Protein AF-A0A8T4FH99-F1 (afdb_monomer_lite)

Sequence (96 aa):
VGIAIFVTPNSTAIMDSVTEAEYSMASGTLSTTRMLGMAVSIGIVAIMKNIFLSNMDGADASDALVMMNGAVTASIFVILIAIVLSWTAETMGKSE

Structure (mmCIF, N/CA/C/O backbone):
data_AF-A0A8T4FH99-F1
#
_entry.id   AF-A0A8T4FH99-F1
#
loop_
_atom_site.group_PDB
_atom_site.id
_atom_site.type_symbol
_atom_site.label_atom_id
_atom_site.label_alt_id
_atom_site.label_comp_id
_atom_site.label_asym_id
_atom_site.label_entity_id
_atom_site.label_seq_id
_atom_site.pdbx_PDB_ins_code
_atom_site.Cartn_x
_atom_site.Cartn_y
_atom_site.Cartn_z
_atom_site.occupancy
_atom_site.B_iso_or_equiv
_atom_site.auth_seq_id
_atom_site.auth_comp_id
_atom_site.auth_asym_id
_atom_site.auth_atom_id
_atom_site.pdbx_PDB_model_num
ATOM 1 N N . VAL A 1 1 ? -8.291 -8.685 -3.170 1.00 49.09 1 VAL A N 1
ATOM 2 C CA . VAL A 1 1 ? -8.711 -9.769 -2.248 1.00 49.09 1 VAL A CA 1
ATOM 3 C C . VAL A 1 1 ? -8.133 -9.580 -0.841 1.00 49.09 1 VAL A C 1
ATOM 5 O O . VAL A 1 1 ? -8.919 -9.555 0.090 1.00 49.09 1 VAL A O 1
ATOM 8 N N . GLY A 1 2 ? -6.833 -9.302 -0.658 1.00 61.44 2 GLY A N 1
ATOM 9 C CA . GLY A 1 2 ? -6.241 -9.102 0.685 1.00 61.44 2 GLY A CA 1
ATOM 10 C C . GLY A 1 2 ? -6.791 -7.928 1.519 1.00 61.44 2 GLY A C 1
ATOM 11 O O . GLY A 1 2 ? -6.991 -8.078 2.718 1.00 61.44 2 GLY A O 1
ATOM 12 N N . ILE A 1 3 ? -7.125 -6.786 0.899 1.00 64.44 3 ILE A N 1
ATOM 13 C CA . ILE A 1 3 ? -7.692 -5.623 1.619 1.00 64.44 3 ILE A CA 1
ATOM 14 C C . ILE A 1 3 ? -9.012 -5.988 2.314 1.00 64.44 3 ILE A C 1
ATOM 16 O O . ILE A 1 3 ? -9.237 -5.608 3.454 1.00 64.44 3 ILE A O 1
ATOM 20 N N . ALA A 1 4 ? -9.868 -6.777 1.665 1.00 63.69 4 ALA A N 1
ATOM 21 C CA . ALA A 1 4 ? -11.179 -7.108 2.213 1.00 63.69 4 ALA A CA 1
ATOM 22 C C . ALA A 1 4 ? -11.104 -8.023 3.448 1.00 63.69 4 ALA A C 1
ATOM 24 O O . ALA A 1 4 ? -11.964 -7.923 4.316 1.00 63.69 4 ALA A O 1
ATOM 25 N N . ILE A 1 5 ? -10.085 -8.886 3.524 1.00 69.56 5 ILE A N 1
ATOM 26 C CA . ILE A 1 5 ? -9.939 -9.888 4.589 1.00 69.56 5 ILE A CA 1
ATOM 27 C C . ILE A 1 5 ? -9.202 -9.309 5.803 1.00 69.56 5 ILE A C 1
ATOM 29 O O . ILE A 1 5 ? -9.514 -9.684 6.924 1.00 69.56 5 ILE A O 1
ATOM 33 N N . PHE A 1 6 ? -8.277 -8.362 5.610 1.00 69.06 6 PHE A N 1
ATOM 34 C CA . PHE A 1 6 ? -7.464 -7.826 6.713 1.00 69.06 6 PHE A CA 1
ATOM 35 C C . PHE A 1 6 ? -7.769 -6.373 7.063 1.00 69.06 6 PHE A C 1
ATOM 37 O O . PHE A 1 6 ? -7.817 -6.022 8.237 1.00 69.06 6 PHE A O 1
ATOM 44 N N . VAL A 1 7 ? -8.024 -5.518 6.070 1.00 71.38 7 VAL A N 1
ATOM 45 C CA . VAL A 1 7 ? -8.279 -4.092 6.324 1.00 71.38 7 VAL A CA 1
ATOM 46 C C . VAL A 1 7 ? -9.705 -3.877 6.816 1.00 71.38 7 VAL A C 1
ATOM 48 O O . VAL A 1 7 ? -9.905 -3.050 7.700 1.00 71.38 7 VAL A O 1
ATOM 51 N N . THR A 1 8 ? -10.685 -4.630 6.305 1.00 80.62 8 THR A N 1
ATOM 52 C CA . THR A 1 8 ? -12.085 -4.484 6.737 1.00 80.62 8 THR A CA 1
ATOM 53 C C . THR A 1 8 ? -12.276 -4.865 8.208 1.00 80.62 8 THR A C 1
ATOM 55 O O . THR A 1 8 ? -12.754 -4.010 8.948 1.00 80.62 8 THR A O 1
ATOM 58 N N . PRO A 1 9 ? -11.845 -6.049 8.699 1.00 76.88 9 PRO A N 1
ATOM 59 C CA . PRO A 1 9 ? -12.024 -6.391 10.111 1.00 76.88 9 PRO A CA 1
ATOM 60 C C . PRO A 1 9 ? -11.189 -5.511 11.043 1.00 76.88 9 PRO A C 1
ATOM 62 O O . PRO A 1 9 ? -11.656 -5.163 12.118 1.00 76.88 9 PRO A O 1
ATOM 65 N N . ASN A 1 10 ? -9.984 -5.101 10.626 1.00 80.12 10 ASN A N 1
ATOM 66 C CA . ASN A 1 10 ? -9.131 -4.206 11.411 1.00 80.12 10 ASN A CA 1
ATOM 67 C C . ASN A 1 10 ? -9.759 -2.809 11.559 1.00 80.12 10 ASN A C 1
ATOM 69 O O . ASN A 1 10 ? -9.836 -2.283 12.664 1.00 80.12 10 ASN A O 1
ATOM 73 N N . SER A 1 11 ? -10.293 -2.253 10.467 1.00 82.50 11 SER A N 1
ATOM 74 C CA . SER A 1 11 ? -11.005 -0.971 10.492 1.00 82.50 11 SER A CA 1
ATOM 75 C C . SER A 1 11 ? -12.255 -1.051 11.359 1.00 82.50 11 SER A C 1
ATOM 77 O O . SER A 1 11 ? -12.486 -0.176 12.186 1.00 82.50 11 SER A O 1
ATOM 79 N N . THR A 1 12 ? -13.051 -2.110 11.199 1.00 81.81 12 THR A N 1
ATOM 80 C CA . THR A 1 12 ? -14.271 -2.300 11.986 1.00 81.81 12 THR A CA 1
ATOM 81 C C . THR A 1 12 ? -13.949 -2.499 13.464 1.00 81.81 12 THR A C 1
ATOM 83 O O . THR A 1 12 ? -14.565 -1.831 14.275 1.00 81.81 12 THR A O 1
ATOM 86 N N . ALA A 1 13 ? -12.939 -3.295 13.828 1.00 84.38 13 ALA A N 1
ATOM 87 C CA . ALA A 1 13 ? -12.527 -3.479 15.222 1.00 84.38 13 ALA A CA 1
ATOM 88 C C . ALA A 1 13 ? -12.048 -2.173 15.882 1.00 84.38 13 ALA A C 1
ATOM 90 O O . ALA A 1 13 ? -12.359 -1.927 17.045 1.00 84.38 13 ALA A O 1
ATOM 91 N N . ILE A 1 14 ? -11.329 -1.316 15.145 1.00 83.69 14 ILE A N 1
ATOM 92 C CA . ILE A 1 14 ? -10.929 0.013 15.633 1.00 83.69 14 ILE A CA 1
ATOM 93 C C . ILE A 1 14 ? -12.163 0.893 15.856 1.00 83.69 14 ILE A C 1
ATOM 95 O O . ILE A 1 14 ? -12.282 1.503 16.913 1.00 83.69 14 ILE A O 1
ATOM 99 N N . MET A 1 15 ? -13.086 0.941 14.891 1.00 86.50 15 MET A N 1
ATOM 100 C CA . MET A 1 15 ? -14.291 1.775 14.985 1.00 86.50 15 MET A CA 1
ATOM 101 C C . MET A 1 15 ? -15.296 1.272 16.036 1.00 86.50 15 MET A C 1
ATOM 103 O O . MET A 1 15 ? -16.049 2.080 1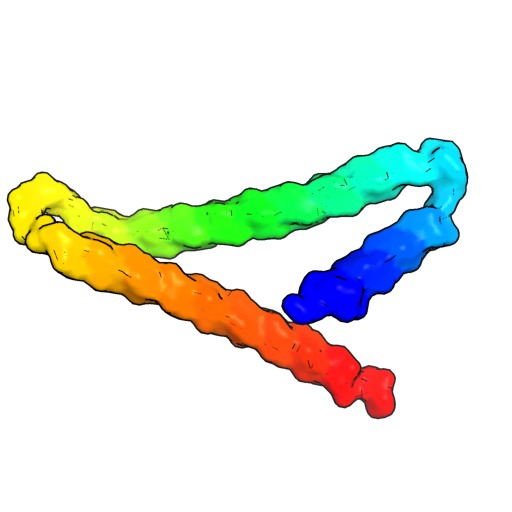6.568 1.00 86.50 15 MET A O 1
ATOM 107 N N . ASP A 1 16 ? -15.292 -0.024 16.354 1.00 86.25 16 ASP A N 1
ATOM 108 C CA . ASP A 1 16 ? -16.138 -0.632 17.396 1.00 86.25 16 ASP A CA 1
ATOM 109 C C . ASP A 1 16 ? -15.543 -0.460 18.809 1.00 86.25 16 ASP A C 1
ATOM 111 O O . ASP A 1 16 ? -16.254 -0.527 19.807 1.00 86.25 16 ASP A O 1
ATOM 115 N N . SER A 1 17 ? -14.231 -0.206 18.907 1.00 86.25 17 SER A N 1
ATOM 116 C CA . SER A 1 17 ? -13.515 -0.034 20.184 1.00 86.25 17 SER A CA 1
ATOM 117 C C . SER A 1 17 ? -13.460 1.417 20.680 1.00 86.25 17 SER A C 1
ATOM 119 O O . SER A 1 17 ? -12.916 1.670 21.755 1.00 86.25 17 SER A O 1
ATOM 121 N N . VAL A 1 18 ? -13.970 2.381 19.908 1.00 88.12 18 VAL A N 1
ATOM 122 C CA . VAL A 1 18 ? -13.894 3.818 20.224 1.00 88.12 18 VAL A CA 1
ATOM 123 C C . VAL A 1 18 ? -15.243 4.376 20.652 1.00 88.12 18 VAL A C 1
ATOM 125 O O . VAL A 1 18 ? -16.296 3.957 20.175 1.00 88.12 18 VAL A O 1
ATOM 128 N N . THR A 1 19 ? -15.216 5.358 21.552 1.00 87.50 19 THR A N 1
ATOM 129 C CA . THR A 1 19 ? -16.440 6.029 21.998 1.00 87.50 19 THR A CA 1
ATOM 130 C C . THR A 1 19 ? -16.979 6.982 20.925 1.00 87.50 19 THR A C 1
ATOM 132 O O . THR A 1 19 ? -16.244 7.467 20.065 1.00 87.50 19 THR A O 1
ATOM 135 N N . GLU A 1 20 ? -18.276 7.290 20.977 1.00 83.06 20 GLU A N 1
ATOM 136 C CA . GLU A 1 20 ? -18.965 8.120 19.972 1.00 83.06 20 GLU A CA 1
ATOM 137 C C . GLU A 1 20 ? -18.341 9.527 19.828 1.00 83.06 20 GLU A C 1
ATOM 139 O O . GLU A 1 20 ? -18.287 10.088 18.733 1.00 83.06 20 GLU A O 1
ATOM 144 N N . ALA A 1 21 ? -17.767 10.060 20.914 1.00 87.88 21 ALA A N 1
ATOM 145 C CA . ALA A 1 21 ? -17.030 11.325 20.925 1.00 87.88 21 ALA A CA 1
ATOM 146 C C . ALA A 1 21 ? -15.678 11.257 20.180 1.00 87.88 21 ALA A C 1
ATOM 148 O O . ALA A 1 21 ? -15.214 12.259 19.635 1.00 87.88 21 ALA A O 1
ATOM 149 N N . GLU A 1 22 ? -15.047 10.083 20.126 1.00 85.69 22 GLU A N 1
ATOM 150 C CA . GLU A 1 22 ? -13.731 9.855 19.510 1.00 85.69 22 GLU A CA 1
ATOM 151 C C . GLU A 1 22 ? -13.838 9.299 18.083 1.00 85.69 22 GLU A C 1
ATOM 153 O O . GLU A 1 22 ? -12.851 9.275 17.345 1.00 85.69 22 GLU A O 1
ATOM 158 N N . TYR A 1 23 ? -15.044 8.919 17.655 1.00 87.50 23 TYR A N 1
ATOM 159 C CA . TYR A 1 23 ? -15.329 8.310 16.354 1.00 87.50 23 TYR A CA 1
ATOM 160 C C . TYR A 1 23 ? -14.809 9.144 15.173 1.00 87.50 23 TYR A C 1
ATOM 162 O O . TYR A 1 23 ? -14.263 8.613 14.203 1.00 87.50 23 TYR A O 1
ATOM 170 N N . SER A 1 24 ? -14.909 10.474 15.271 1.00 83.56 24 SER A N 1
ATOM 171 C CA . SER A 1 24 ? -14.392 11.392 14.247 1.00 83.56 24 SER A CA 1
ATOM 172 C C . SER A 1 24 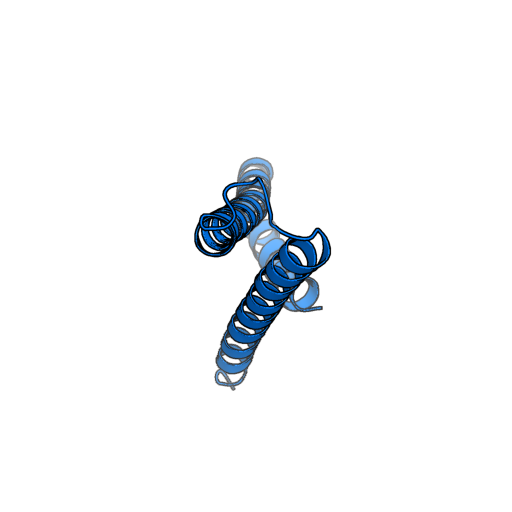? -12.860 11.394 14.175 1.00 83.56 24 SER A C 1
ATOM 174 O O . SER A 1 24 ? -12.296 11.447 13.081 1.00 83.56 24 SER A O 1
ATOM 176 N N . MET A 1 25 ? -12.171 11.279 15.316 1.00 86.62 25 MET A N 1
ATOM 177 C CA . MET A 1 25 ? -10.706 11.168 15.350 1.00 86.62 25 MET A CA 1
ATOM 178 C C . MET A 1 25 ? -10.232 9.794 14.867 1.00 86.62 25 MET A C 1
ATOM 180 O O . MET A 1 25 ? -9.258 9.705 14.115 1.00 86.62 25 MET A O 1
ATOM 184 N N . ALA A 1 26 ? -10.942 8.730 15.245 1.00 84.69 26 ALA A N 1
ATOM 185 C CA . ALA A 1 26 ? -10.659 7.368 14.805 1.00 84.69 26 ALA A CA 1
ATOM 186 C C . ALA A 1 26 ? -10.815 7.227 13.282 1.00 84.69 26 ALA A C 1
ATOM 188 O O . ALA A 1 26 ? -9.897 6.771 12.600 1.00 84.69 26 ALA A O 1
ATOM 189 N N . SER A 1 27 ? -11.924 7.729 12.729 1.00 81.75 27 SER A N 1
ATOM 190 C CA . SER A 1 27 ? -12.175 7.763 11.283 1.00 81.75 27 SER A CA 1
ATOM 191 C C . SER A 1 27 ? -11.129 8.598 10.533 1.00 81.75 27 SER A C 1
ATOM 193 O O . SER A 1 27 ? -10.609 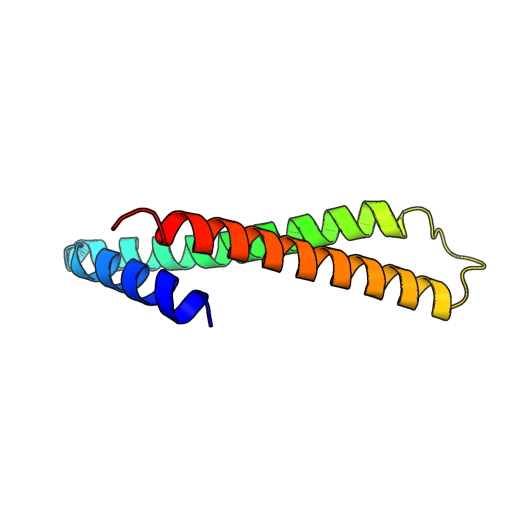8.175 9.495 1.00 81.75 27 SER A O 1
ATOM 195 N N . GLY A 1 28 ? -10.736 9.749 11.091 1.00 84.50 28 GLY A N 1
ATOM 196 C CA . GLY A 1 28 ? -9.649 10.564 10.548 1.00 84.50 28 GLY A CA 1
ATOM 197 C C . GLY A 1 28 ? -8.329 9.794 10.478 1.00 84.50 28 GLY A C 1
ATOM 198 O O . GLY A 1 28 ? -7.693 9.761 9.426 1.00 84.50 28 GLY A O 1
ATOM 199 N N . THR A 1 29 ? -7.961 9.103 11.555 1.00 85.19 29 THR A N 1
ATOM 200 C CA . THR A 1 29 ? -6.740 8.279 11.642 1.00 85.19 29 THR A CA 1
ATOM 201 C C . THR A 1 29 ? -6.775 7.084 10.683 1.00 85.19 29 THR A C 1
ATOM 203 O O . THR A 1 29 ? -5.761 6.697 10.092 1.00 85.19 29 THR A O 1
ATOM 206 N N . LEU A 1 30 ? -7.954 6.509 10.458 1.00 82.25 30 LEU A N 1
ATOM 207 C CA . LEU A 1 30 ? -8.122 5.441 9.482 1.00 82.25 30 LEU A CA 1
ATOM 208 C C . LEU A 1 30 ? -7.927 5.956 8.044 1.00 82.25 30 LEU A C 1
ATOM 210 O O . LEU A 1 30 ? -7.247 5.326 7.228 1.00 82.25 30 LEU A O 1
ATOM 214 N N . SER A 1 31 ? -8.467 7.140 7.747 1.00 79.12 31 SER A N 1
ATOM 215 C CA . SER A 1 31 ? -8.281 7.819 6.462 1.00 79.12 31 SER A CA 1
ATOM 216 C C . SER A 1 31 ? -6.817 8.199 6.216 1.00 79.12 31 SER A C 1
ATOM 218 O O . SER A 1 31 ? -6.292 7.963 5.121 1.00 79.12 31 SER A O 1
ATOM 220 N N . THR A 1 32 ? -6.117 8.710 7.237 1.00 82.69 32 THR A N 1
ATOM 221 C CA . THR A 1 32 ? -4.690 9.036 7.112 1.00 82.69 32 THR A CA 1
ATOM 222 C C . THR A 1 32 ? -3.869 7.794 6.820 1.00 82.69 32 THR A C 1
ATOM 224 O O . THR A 1 32 ? -3.082 7.830 5.884 1.00 82.69 32 THR A O 1
ATOM 227 N N . THR A 1 33 ? -4.106 6.679 7.515 1.00 82.12 33 THR A N 1
ATOM 228 C CA . THR A 1 33 ? -3.398 5.407 7.286 1.00 82.12 33 THR A CA 1
ATOM 229 C C . THR A 1 33 ? -3.520 4.939 5.831 1.00 82.12 33 THR A C 1
ATOM 231 O O . THR A 1 33 ? -2.536 4.519 5.216 1.00 82.12 33 THR A O 1
ATOM 234 N N . ARG A 1 34 ? -4.707 5.090 5.229 1.00 80.00 34 ARG A N 1
ATOM 235 C CA . ARG A 1 34 ? -4.932 4.778 3.809 1.00 80.00 34 ARG A CA 1
ATOM 236 C C . ARG A 1 34 ? -4.152 5.710 2.879 1.00 80.00 34 ARG A C 1
ATOM 238 O O . ARG A 1 34 ? -3.498 5.235 1.949 1.00 80.00 34 ARG A O 1
ATOM 245 N N . MET A 1 35 ? -4.217 7.020 3.120 1.00 75.75 35 MET A N 1
ATOM 246 C CA . MET A 1 35 ? -3.488 8.015 2.323 1.00 75.75 35 MET A CA 1
ATOM 247 C C . MET A 1 35 ? -1.971 7.851 2.453 1.00 75.75 35 MET A C 1
ATOM 249 O O . MET A 1 35 ? -1.261 7.966 1.458 1.00 75.75 35 MET A O 1
ATOM 253 N N . LEU A 1 36 ? -1.478 7.514 3.644 1.00 84.69 36 LEU A N 1
ATOM 254 C CA . LEU A 1 36 ? -0.066 7.254 3.919 1.00 84.69 36 LEU A CA 1
ATOM 255 C C . LEU A 1 36 ? 0.426 6.041 3.129 1.00 84.69 36 LEU A C 1
ATOM 257 O O . LEU A 1 36 ? 1.452 6.128 2.460 1.00 84.69 36 LEU A O 1
ATOM 261 N N . GLY A 1 37 ? -0.344 4.948 3.115 1.00 80.38 37 GLY A N 1
ATOM 262 C CA . GLY A 1 37 ? -0.040 3.780 2.287 1.00 80.38 37 GLY A CA 1
ATOM 263 C C . GLY A 1 37 ? 0.044 4.120 0.794 1.00 80.38 37 GLY A C 1
ATOM 264 O O . GLY A 1 37 ? 0.976 3.691 0.113 1.00 80.38 37 GLY A O 1
ATOM 265 N N . MET A 1 38 ? -0.876 4.952 0.289 1.00 78.69 38 MET A N 1
ATOM 266 C CA . MET A 1 38 ? -0.825 5.433 -1.097 1.00 78.69 38 MET A CA 1
ATOM 267 C C . MET A 1 38 ? 0.392 6.327 -1.362 1.00 78.69 38 MET A C 1
ATOM 269 O O . MET A 1 38 ? 1.091 6.118 -2.350 1.00 78.69 38 MET A O 1
ATOM 273 N N . ALA A 1 39 ? 0.676 7.289 -0.485 1.00 79.38 39 ALA A N 1
ATOM 274 C CA . ALA A 1 39 ? 1.798 8.213 -0.636 1.00 79.38 39 ALA A CA 1
ATOM 275 C C . ALA A 1 39 ? 3.146 7.479 -0.623 1.00 79.38 39 ALA A C 1
ATOM 277 O O . ALA A 1 39 ? 3.998 7.737 -1.472 1.00 79.38 39 ALA A O 1
ATOM 278 N N . VAL A 1 40 ? 3.313 6.513 0.284 1.00 83.75 40 VAL A N 1
ATOM 279 C CA . VAL A 1 40 ? 4.509 5.663 0.357 1.00 83.75 40 VAL A CA 1
ATOM 280 C C . VAL A 1 40 ? 4.638 4.807 -0.902 1.00 83.75 40 VAL A C 1
ATOM 282 O O . VAL A 1 40 ? 5.705 4.771 -1.510 1.00 83.75 40 VAL A O 1
ATOM 285 N N . SER A 1 41 ? 3.548 4.179 -1.350 1.00 81.19 41 SER A N 1
ATOM 286 C CA . SER A 1 41 ? 3.526 3.389 -2.585 1.00 81.19 41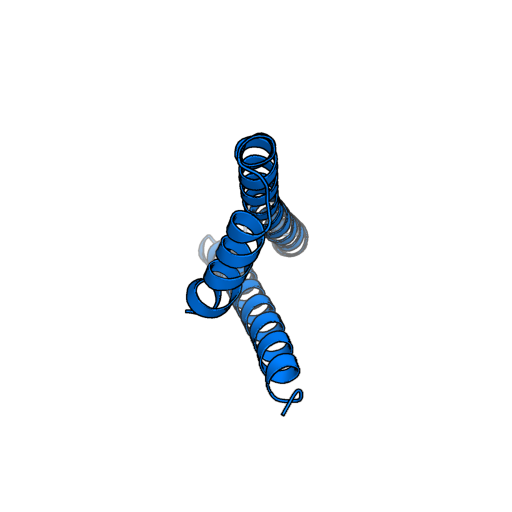 SER A CA 1
ATOM 287 C C . SER A 1 41 ? 3.947 4.222 -3.800 1.00 81.19 41 SER A C 1
ATOM 289 O O . SER A 1 41 ? 4.794 3.795 -4.582 1.00 81.19 41 SER A O 1
ATOM 291 N N . ILE A 1 42 ? 3.375 5.417 -3.958 1.00 84.25 42 ILE A N 1
ATOM 292 C CA . ILE A 1 42 ? 3.689 6.320 -5.071 1.00 84.25 42 ILE A CA 1
ATOM 293 C C . ILE A 1 42 ? 5.136 6.817 -4.970 1.00 84.25 42 ILE A C 1
ATOM 295 O O . ILE A 1 42 ? 5.839 6.841 -5.979 1.00 84.25 42 ILE A O 1
ATOM 299 N N . GLY A 1 43 ? 5.607 7.159 -3.768 1.00 84.44 43 GLY A N 1
ATOM 300 C CA . GLY A 1 43 ? 6.986 7.589 -3.532 1.00 84.44 43 GLY A CA 1
ATOM 301 C C . GLY A 1 43 ? 8.010 6.520 -3.914 1.00 84.44 43 GLY A C 1
ATOM 302 O O . GLY A 1 43 ? 8.976 6.816 -4.615 1.00 84.44 43 GLY A O 1
ATOM 303 N N . ILE A 1 44 ? 7.767 5.261 -3.542 1.00 84.50 44 ILE A N 1
ATOM 304 C CA . ILE A 1 44 ? 8.629 4.132 -3.920 1.00 84.50 44 ILE A CA 1
ATOM 305 C C . ILE A 1 44 ? 8.655 3.953 -5.443 1.00 84.50 44 ILE A C 1
ATOM 307 O O . ILE A 1 44 ? 9.733 3.817 -6.023 1.00 84.50 44 ILE A O 1
ATOM 311 N N . VAL A 1 45 ? 7.497 4.015 -6.110 1.00 82.62 45 VAL A N 1
ATOM 312 C CA . VAL A 1 45 ? 7.417 3.931 -7.580 1.00 82.62 45 VAL A CA 1
ATOM 313 C C . VAL A 1 45 ? 8.184 5.074 -8.243 1.00 82.62 45 VAL A C 1
ATOM 315 O O . VAL A 1 45 ? 8.877 4.847 -9.234 1.00 82.62 45 VAL A O 1
ATOM 318 N N . ALA A 1 46 ? 8.092 6.290 -7.707 1.00 82.62 46 ALA A N 1
ATOM 319 C CA . ALA A 1 46 ? 8.809 7.448 -8.229 1.00 82.62 46 ALA A CA 1
ATOM 320 C C . ALA A 1 46 ? 10.332 7.289 -8.093 1.00 82.62 46 ALA A C 1
ATOM 322 O O . ALA A 1 46 ? 11.055 7.563 -9.050 1.00 82.62 46 ALA A O 1
ATOM 323 N N . ILE A 1 47 ? 10.815 6.793 -6.950 1.00 82.69 47 ILE A N 1
ATOM 324 C CA . ILE A 1 47 ? 12.243 6.521 -6.721 1.00 82.69 47 ILE A CA 1
ATOM 325 C C . ILE A 1 47 ? 12.735 5.411 -7.652 1.00 82.69 47 ILE A C 1
ATOM 327 O O . ILE A 1 47 ? 13.766 5.574 -8.301 1.00 82.69 47 ILE A O 1
ATOM 331 N N . MET A 1 48 ? 11.984 4.313 -7.783 1.00 80.75 48 MET A N 1
ATOM 332 C CA . MET A 1 48 ? 12.319 3.251 -8.736 1.00 80.75 48 MET A CA 1
ATOM 333 C C . MET A 1 48 ? 12.372 3.796 -10.161 1.00 80.75 48 MET A C 1
ATOM 335 O O . MET A 1 48 ? 13.356 3.575 -10.861 1.00 80.75 48 MET A O 1
ATOM 339 N N . LYS A 1 49 ? 11.359 4.559 -10.585 1.00 70.75 49 LYS A N 1
ATOM 340 C CA . LYS A 1 49 ? 11.370 5.204 -11.899 1.00 70.75 49 LYS A CA 1
ATOM 341 C C . LYS A 1 49 ? 12.593 6.083 -12.077 1.00 70.75 49 LYS A C 1
ATOM 343 O O . LYS A 1 49 ? 13.216 5.997 -13.120 1.00 70.75 49 LYS A O 1
ATOM 348 N N . ASN A 1 50 ? 12.953 6.891 -11.087 1.00 77.50 50 ASN A N 1
ATOM 349 C CA . ASN A 1 50 ? 14.143 7.722 -11.175 1.00 77.50 50 ASN A CA 1
ATOM 350 C C . ASN A 1 50 ? 15.397 6.857 -11.378 1.00 77.50 50 ASN A C 1
ATOM 352 O O . ASN A 1 50 ? 16.111 7.067 -12.343 1.00 77.50 50 ASN A O 1
ATOM 356 N N . ILE A 1 51 ? 15.604 5.806 -10.586 1.00 75.19 51 ILE A N 1
ATOM 357 C CA . ILE A 1 51 ? 16.781 4.931 -10.717 1.00 75.19 51 ILE A CA 1
ATOM 358 C C . ILE A 1 51 ? 16.833 4.222 -12.085 1.00 75.19 51 ILE A C 1
ATOM 360 O O . ILE A 1 51 ? 17.896 4.152 -12.700 1.00 75.19 51 ILE A O 1
ATOM 364 N N . PHE A 1 52 ? 15.702 3.713 -12.585 1.00 68.81 52 PHE A N 1
ATOM 365 C CA . PHE A 1 52 ? 15.656 2.951 -13.840 1.00 68.81 52 PHE A CA 1
ATOM 366 C C . PHE A 1 52 ? 15.589 3.828 -15.104 1.00 68.81 52 PHE A C 1
ATOM 368 O O . PHE A 1 52 ? 16.111 3.425 -16.141 1.00 68.81 52 PHE A O 1
ATOM 375 N N . LEU A 1 53 ? 14.979 5.018 -15.044 1.00 66.06 53 LEU A N 1
ATOM 376 C CA . LEU A 1 53 ? 14.881 5.956 -16.176 1.00 66.06 53 LEU A CA 1
ATOM 377 C C . LEU A 1 53 ? 15.937 7.076 -16.146 1.00 66.06 53 LEU A C 1
ATOM 379 O O . LEU A 1 53 ? 16.066 7.767 -17.150 1.00 66.06 53 LEU A O 1
ATOM 383 N N . SER A 1 54 ? 16.722 7.258 -15.074 1.00 61.69 54 SER A N 1
ATOM 384 C CA . SER A 1 54 ? 17.723 8.346 -14.979 1.00 61.69 54 SER A CA 1
ATOM 385 C C . SER A 1 54 ? 18.833 8.265 -16.032 1.00 61.69 54 SER A C 1
ATOM 387 O O . SER A 1 54 ? 19.507 9.263 -16.253 1.00 61.69 54 SER A O 1
ATOM 389 N N . ASN A 1 55 ? 19.040 7.114 -16.678 1.00 55.91 55 ASN A N 1
ATOM 390 C CA . ASN A 1 55 ? 20.017 6.969 -17.765 1.00 55.91 55 ASN A CA 1
ATOM 391 C C . ASN A 1 55 ? 19.404 7.149 -19.166 1.00 55.91 55 ASN A C 1
ATOM 393 O O . ASN A 1 55 ? 20.103 6.981 -20.161 1.00 55.91 55 ASN A O 1
ATOM 397 N N . MET A 1 56 ? 18.110 7.464 -19.266 1.00 57.78 56 MET A N 1
ATOM 398 C CA . MET A 1 56 ? 17.442 7.760 -20.535 1.00 57.78 56 MET A CA 1
ATOM 399 C C . MET A 1 56 ? 17.330 9.274 -20.709 1.00 57.78 56 MET A C 1
ATOM 401 O O . MET A 1 56 ? 16.231 9.815 -20.808 1.00 57.78 56 MET A O 1
ATOM 405 N N . ASP A 1 57 ? 18.470 9.964 -20.693 1.00 52.00 57 ASP A N 1
ATOM 406 C CA . ASP A 1 57 ? 18.497 11.378 -21.054 1.00 52.00 57 ASP A CA 1
ATOM 407 C C . ASP A 1 57 ? 18.296 11.471 -22.574 1.00 52.00 57 ASP A C 1
ATOM 409 O O . ASP A 1 57 ? 19.002 10.845 -23.369 1.00 52.00 57 ASP A O 1
ATOM 413 N N . GLY A 1 58 ? 17.203 12.121 -22.960 1.00 62.41 58 GLY A N 1
ATOM 414 C CA . GLY A 1 58 ? 16.624 12.029 -24.291 1.00 62.41 58 GLY A CA 1
ATOM 415 C C . GLY A 1 58 ? 17.471 12.676 -25.386 1.00 62.41 58 GLY A C 1
ATOM 416 O O . GLY A 1 58 ? 17.736 13.872 -25.345 1.00 62.41 58 GLY A O 1
ATOM 417 N N . ALA A 1 59 ? 17.774 11.877 -26.414 1.00 53.59 59 ALA A N 1
ATOM 418 C CA . ALA A 1 59 ? 17.836 12.293 -27.822 1.00 53.59 59 ALA A CA 1
ATOM 419 C C . ALA A 1 59 ? 17.690 11.087 -28.781 1.00 53.59 59 ALA A C 1
ATOM 421 O O . ALA A 1 59 ? 17.096 11.239 -29.841 1.00 53.59 59 ALA A O 1
ATOM 422 N N . ASP A 1 60 ? 18.126 9.883 -28.373 1.00 54.50 60 ASP A N 1
ATOM 423 C CA . ASP A 1 60 ? 18.173 8.683 -29.241 1.00 54.50 60 ASP A CA 1
ATOM 424 C C . ASP A 1 60 ? 17.493 7.427 -28.652 1.00 54.50 60 ASP A C 1
ATOM 426 O O . ASP A 1 60 ? 17.653 6.308 -29.148 1.00 54.50 60 ASP A O 1
ATOM 430 N N . ALA A 1 61 ? 16.723 7.567 -27.571 1.00 59.09 61 ALA A N 1
ATOM 431 C CA . ALA A 1 61 ? 16.005 6.439 -26.989 1.00 59.09 61 ALA A CA 1
ATOM 432 C C . ALA A 1 61 ? 14.748 6.124 -27.815 1.00 59.09 61 ALA A C 1
ATOM 434 O O . ALA A 1 61 ? 13.755 6.839 -27.731 1.00 59.09 61 ALA A O 1
ATOM 435 N N . SER A 1 62 ? 14.772 5.037 -28.594 1.00 66.50 62 SER A N 1
ATOM 436 C CA . SER A 1 62 ? 13.584 4.534 -29.300 1.00 66.50 62 SER A CA 1
ATOM 437 C C . SER A 1 62 ? 12.400 4.386 -28.331 1.00 66.50 62 SER A C 1
ATOM 439 O O . SER A 1 62 ? 12.575 3.778 -27.271 1.00 66.50 62 SER A O 1
ATOM 441 N N . ASP A 1 63 ? 11.207 4.870 -28.700 1.00 66.44 63 ASP A N 1
ATOM 442 C CA . ASP A 1 63 ? 9.982 4.827 -27.872 1.00 66.44 63 ASP A CA 1
ATOM 443 C C . ASP A 1 63 ? 9.707 3.437 -27.265 1.00 66.44 63 ASP A C 1
ATOM 445 O O . ASP A 1 63 ? 9.232 3.305 -26.134 1.00 66.44 63 ASP A O 1
ATOM 449 N N . ALA A 1 64 ? 10.090 2.375 -27.981 1.00 62.34 64 ALA A N 1
ATOM 450 C CA . ALA A 1 64 ? 9.988 0.991 -27.527 1.00 62.34 64 ALA A CA 1
ATOM 451 C C . ALA A 1 64 ? 10.829 0.683 -26.268 1.00 62.34 64 ALA A C 1
ATOM 453 O O . ALA A 1 64 ? 10.394 -0.082 -25.407 1.00 62.34 64 ALA A O 1
ATOM 454 N N . LEU A 1 65 ? 12.012 1.286 -26.126 1.00 65.38 65 LEU A N 1
ATOM 455 C CA . LEU A 1 65 ? 12.954 1.044 -25.024 1.00 65.38 65 LEU A CA 1
ATOM 456 C C . LEU A 1 65 ? 12.494 1.751 -23.740 1.00 65.38 65 LEU A C 1
ATOM 458 O O . LEU A 1 65 ? 12.581 1.186 -22.649 1.00 65.38 65 LEU A O 1
ATOM 462 N N . VAL A 1 66 ? 11.907 2.945 -23.877 1.00 69.25 66 VAL A N 1
ATOM 463 C CA . VAL A 1 66 ? 11.261 3.674 -22.771 1.00 69.25 66 VAL A CA 1
ATOM 464 C C . VAL A 1 66 ? 10.022 2.915 -22.284 1.00 69.25 66 VAL A C 1
ATOM 466 O O . VAL A 1 66 ? 9.823 2.753 -21.076 1.00 69.25 66 VAL A O 1
ATOM 469 N N . MET A 1 67 ? 9.221 2.378 -23.212 1.00 65.62 67 MET A N 1
ATOM 470 C CA . MET A 1 67 ? 8.044 1.573 -22.879 1.00 65.62 67 MET A CA 1
ATOM 471 C C . MET A 1 67 ? 8.428 0.260 -22.176 1.00 65.62 67 MET A C 1
ATOM 473 O O . MET A 1 67 ? 7.790 -0.120 -21.192 1.00 65.62 67 MET A O 1
ATOM 477 N N . MET A 1 68 ? 9.508 -0.393 -22.617 1.00 69.06 68 MET A N 1
ATOM 478 C CA . MET A 1 68 ? 10.018 -1.618 -21.998 1.00 69.06 68 MET A CA 1
ATOM 479 C C . MET A 1 68 ? 10.558 -1.368 -20.582 1.00 69.06 68 MET A C 1
ATOM 481 O O . MET A 1 68 ? 10.181 -2.090 -19.661 1.00 69.06 68 MET A O 1
ATOM 485 N N . ASN A 1 69 ? 11.349 -0.311 -20.359 1.00 70.19 69 ASN A N 1
ATOM 486 C CA . ASN A 1 69 ? 11.839 0.044 -19.017 1.00 70.19 69 ASN A CA 1
ATOM 487 C C . ASN A 1 69 ? 10.703 0.432 -18.056 1.00 70.19 69 ASN A C 1
ATOM 489 O O . ASN A 1 69 ? 10.719 0.061 -16.876 1.00 70.19 69 ASN A O 1
ATOM 493 N N . GLY A 1 70 ? 9.673 1.121 -18.558 1.00 69.06 70 GLY A N 1
ATOM 494 C CA . GLY A 1 70 ? 8.457 1.406 -17.795 1.00 69.06 70 GLY A CA 1
ATOM 495 C C . GLY A 1 70 ? 7.707 0.135 -17.383 1.00 69.06 70 GLY A C 1
ATOM 496 O O . GLY A 1 70 ? 7.335 -0.007 -16.216 1.00 69.06 70 GLY A O 1
ATOM 497 N N . ALA A 1 71 ? 7.536 -0.808 -18.314 1.00 71.69 71 ALA A N 1
ATOM 498 C CA . ALA A 1 71 ? 6.888 -2.092 -18.053 1.00 71.69 71 ALA A CA 1
ATOM 499 C C . ALA A 1 71 ? 7.683 -2.962 -17.063 1.00 71.69 71 ALA A C 1
ATOM 501 O O . ALA A 1 71 ? 7.083 -3.571 -16.179 1.00 71.69 71 ALA A O 1
ATOM 502 N N . VAL A 1 72 ? 9.019 -2.970 -17.157 1.00 75.31 72 VAL A N 1
ATOM 503 C CA . VAL A 1 72 ? 9.910 -3.684 -16.222 1.00 75.31 72 VAL A CA 1
ATOM 504 C C . VAL A 1 72 ? 9.840 -3.086 -14.815 1.00 75.31 72 VAL A C 1
ATOM 506 O O . VAL A 1 72 ? 9.740 -3.811 -13.829 1.00 75.31 72 VAL A O 1
ATOM 509 N N . THR A 1 73 ? 9.821 -1.758 -14.697 1.00 71.75 73 THR A N 1
ATOM 510 C CA . THR A 1 73 ? 9.682 -1.099 -13.387 1.00 71.75 73 THR A CA 1
ATOM 511 C C . THR A 1 73 ? 8.333 -1.438 -12.743 1.00 71.75 73 THR A C 1
ATOM 513 O O . THR A 1 73 ? 8.265 -1.747 -11.552 1.00 71.75 73 THR A O 1
ATOM 516 N N . ALA A 1 74 ? 7.257 -1.432 -13.536 1.00 73.31 74 ALA A N 1
ATOM 517 C CA . ALA A 1 74 ? 5.921 -1.790 -13.069 1.00 73.31 74 ALA A CA 1
ATOM 518 C C . ALA A 1 74 ? 5.820 -3.270 -12.663 1.00 73.31 74 ALA A C 1
ATOM 520 O O . ALA A 1 74 ? 5.200 -3.579 -11.645 1.00 73.31 74 ALA A O 1
ATOM 521 N N . SER A 1 75 ? 6.447 -4.186 -13.406 1.00 76.75 75 SER A N 1
ATOM 522 C CA . SER A 1 75 ? 6.411 -5.616 -13.085 1.00 76.75 75 SER A CA 1
ATOM 523 C C . SER A 1 75 ? 7.208 -5.949 -11.822 1.00 76.75 75 SER A C 1
ATOM 525 O O . SER A 1 75 ? 6.703 -6.696 -10.984 1.00 76.75 75 SER A O 1
ATOM 527 N N . ILE A 1 76 ? 8.377 -5.334 -11.605 1.00 78.75 76 ILE A N 1
ATOM 528 C CA . ILE A 1 76 ? 9.127 -5.472 -10.342 1.00 78.75 76 ILE A CA 1
ATOM 529 C C . ILE A 1 76 ? 8.287 -4.967 -9.165 1.00 78.75 76 ILE A C 1
ATOM 531 O O . ILE A 1 76 ? 8.228 -5.620 -8.124 1.00 78.75 76 ILE A O 1
ATOM 535 N N . PHE A 1 77 ? 7.593 -3.840 -9.329 1.00 72.81 77 PHE A N 1
ATOM 536 C CA . PHE A 1 77 ? 6.736 -3.290 -8.280 1.00 72.81 77 PHE A CA 1
ATOM 537 C C . PHE A 1 77 ? 5.576 -4.232 -7.915 1.00 72.81 77 PHE A C 1
ATOM 539 O O . PHE A 1 77 ? 5.318 -4.480 -6.736 1.00 72.81 77 PHE A O 1
ATOM 546 N N . VAL A 1 78 ? 4.920 -4.819 -8.921 1.00 77.25 78 VAL A N 1
ATOM 547 C CA . VAL A 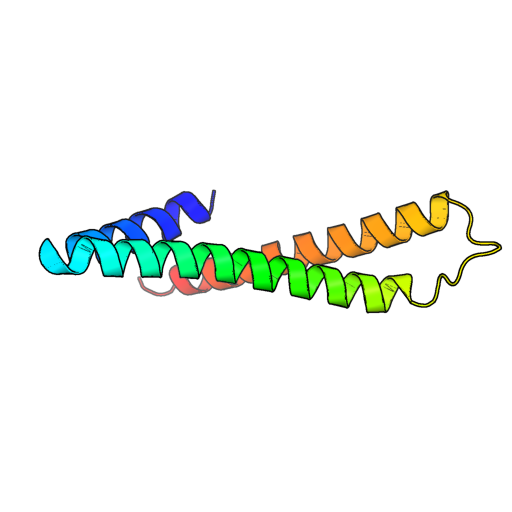1 78 ? 3.863 -5.823 -8.716 1.00 77.25 78 VAL A CA 1
ATOM 548 C C . VAL A 1 78 ? 4.407 -7.060 -7.999 1.00 77.25 78 VAL A C 1
ATOM 550 O O . VAL A 1 78 ? 3.760 -7.560 -7.080 1.00 77.25 78 VAL A O 1
ATOM 553 N N . ILE A 1 79 ? 5.604 -7.527 -8.366 1.00 81.38 79 ILE A N 1
ATOM 554 C CA . ILE A 1 79 ? 6.247 -8.684 -7.730 1.00 81.38 79 ILE A CA 1
ATOM 555 C C . ILE A 1 79 ? 6.617 -8.376 -6.276 1.00 81.38 79 ILE A C 1
ATOM 557 O O . ILE A 1 79 ? 6.354 -9.200 -5.406 1.00 81.38 79 ILE A O 1
ATOM 561 N N . LEU A 1 80 ? 7.162 -7.195 -5.974 1.00 78.50 80 LEU A N 1
ATOM 562 C CA . LEU A 1 80 ? 7.490 -6.812 -4.598 1.00 78.50 80 LEU A CA 1
ATOM 563 C C . LEU A 1 80 ? 6.246 -6.735 -3.711 1.00 78.50 80 LEU A C 1
ATOM 565 O O . LEU A 1 80 ? 6.263 -7.260 -2.598 1.00 78.50 80 LEU A O 1
ATOM 569 N N . ILE A 1 81 ? 5.151 -6.154 -4.209 1.00 77.38 81 ILE A N 1
ATOM 570 C CA . ILE A 1 81 ? 3.874 -6.164 -3.485 1.00 77.38 81 ILE A CA 1
ATOM 571 C C . ILE A 1 81 ? 3.378 -7.599 -3.294 1.00 77.38 81 ILE A C 1
ATOM 573 O O . ILE A 1 81 ? 2.960 -7.951 -2.194 1.00 77.38 81 ILE A O 1
ATOM 577 N N . ALA A 1 82 ? 3.442 -8.441 -4.328 1.00 71.81 82 ALA A N 1
ATOM 578 C CA . ALA A 1 82 ? 3.024 -9.837 -4.230 1.00 71.81 82 ALA A CA 1
ATOM 579 C C . ALA A 1 82 ? 3.852 -10.619 -3.198 1.00 71.81 82 ALA A C 1
ATOM 581 O O . ALA A 1 82 ? 3.287 -11.380 -2.416 1.00 71.81 82 ALA A O 1
ATOM 582 N N . ILE A 1 83 ? 5.165 -10.383 -3.143 1.00 76.50 83 ILE A N 1
ATOM 583 C CA . ILE A 1 83 ? 6.061 -10.969 -2.146 1.00 76.50 83 ILE A CA 1
ATOM 584 C C . ILE A 1 83 ? 5.640 -10.500 -0.756 1.00 76.50 83 ILE A C 1
ATOM 586 O O . ILE A 1 83 ? 5.300 -11.335 0.073 1.00 76.50 83 ILE A O 1
ATOM 590 N N . VAL A 1 84 ? 5.569 -9.193 -0.498 1.00 76.62 84 VAL A N 1
ATOM 591 C CA . VAL A 1 84 ? 5.163 -8.653 0.816 1.00 76.62 84 VAL A CA 1
ATOM 592 C C . VAL A 1 84 ? 3.802 -9.210 1.265 1.00 76.62 84 VAL A C 1
ATOM 594 O O . VAL A 1 84 ? 3.629 -9.575 2.430 1.00 76.62 84 VAL A O 1
ATOM 597 N N . LEU A 1 85 ? 2.850 -9.358 0.341 1.00 67.06 85 LEU A N 1
ATOM 598 C CA . LEU A 1 85 ? 1.564 -10.005 0.612 1.00 67.06 85 LEU A CA 1
ATOM 599 C C . LEU A 1 85 ? 1.693 -11.508 0.924 1.00 67.06 85 LEU A C 1
ATOM 601 O O . LEU A 1 85 ? 0.972 -12.009 1.780 1.00 67.06 85 LEU A O 1
ATOM 605 N N . SER A 1 86 ? 2.617 -12.224 0.284 1.00 68.69 86 SER A N 1
ATOM 606 C CA . SER A 1 86 ? 2.911 -13.632 0.584 1.00 68.69 86 SER A CA 1
ATOM 607 C C . SER A 1 86 ? 3.532 -13.817 1.971 1.00 68.69 86 SER A C 1
ATOM 609 O O . SER A 1 86 ? 3.104 -14.698 2.709 1.00 68.69 86 SER A O 1
ATOM 611 N N . TRP A 1 87 ? 4.492 -12.971 2.362 1.00 63.19 87 TRP A N 1
ATOM 612 C CA . TRP A 1 87 ? 5.111 -13.027 3.696 1.00 63.19 87 TRP A CA 1
ATOM 613 C C . TRP A 1 87 ? 4.096 -12.712 4.797 1.00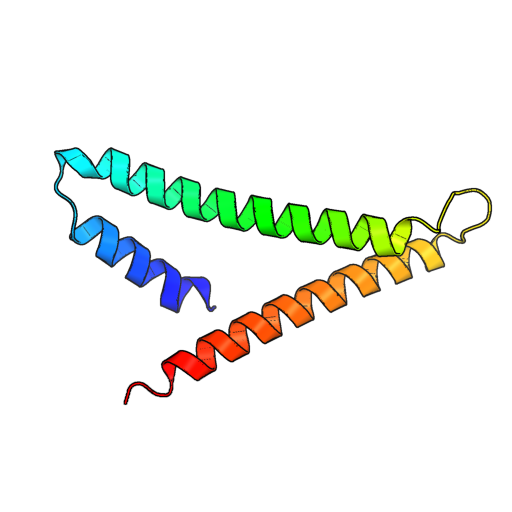 63.19 87 TRP A C 1
ATOM 615 O O . TRP A 1 87 ? 4.034 -13.402 5.810 1.00 63.19 87 TRP A O 1
ATOM 625 N N . THR A 1 88 ? 3.257 -11.695 4.588 1.00 60.31 88 THR A N 1
ATOM 626 C CA . THR A 1 88 ? 2.189 -11.364 5.545 1.00 60.31 88 THR A CA 1
ATOM 627 C C . THR A 1 88 ? 1.140 -12.475 5.641 1.00 60.31 88 THR A C 1
ATOM 629 O O . THR A 1 88 ? 0.706 -12.795 6.747 1.00 60.31 88 THR A O 1
ATOM 632 N N . ALA A 1 89 ? 0.792 -13.131 4.530 1.00 57.59 89 ALA A N 1
ATOM 633 C CA . ALA A 1 89 ? -0.081 -14.305 4.545 1.00 57.59 89 ALA A CA 1
ATOM 634 C C . ALA A 1 89 ? 0.535 -15.486 5.318 1.00 57.59 89 ALA A C 1
ATOM 636 O O . ALA A 1 89 ? -0.156 -16.129 6.105 1.00 57.59 89 ALA A O 1
ATOM 637 N N . GLU A 1 90 ? 1.835 -15.739 5.159 1.00 51.16 90 GLU A N 1
ATOM 638 C CA . GLU A 1 90 ? 2.535 -16.830 5.847 1.00 51.16 90 GLU A CA 1
ATOM 639 C C . GLU A 1 90 ? 2.633 -16.602 7.365 1.00 51.16 90 GLU A C 1
ATOM 641 O O . GLU A 1 90 ? 2.467 -17.536 8.151 1.00 51.16 90 GLU A O 1
ATOM 646 N N . THR A 1 91 ? 2.803 -15.351 7.806 1.00 48.22 91 THR A N 1
ATOM 647 C CA . THR A 1 91 ? 2.815 -15.022 9.244 1.00 48.22 91 THR A CA 1
ATOM 648 C C . THR A 1 91 ? 1.469 -15.232 9.942 1.00 48.22 91 THR A C 1
ATOM 650 O O . THR A 1 91 ? 1.448 -15.417 11.156 1.00 48.22 91 THR A O 1
ATOM 653 N N . MET A 1 92 ? 0.358 -15.260 9.198 1.00 51.31 92 MET A N 1
ATOM 654 C CA . MET A 1 92 ? -0.984 -15.505 9.745 1.00 51.31 92 MET A CA 1
ATOM 655 C C . MET A 1 92 ? -1.380 -16.989 9.760 1.00 51.31 92 MET A C 1
ATOM 657 O O . MET A 1 92 ? -2.358 -17.342 10.405 1.00 51.31 92 MET A O 1
ATOM 661 N N . GLY A 1 93 ? -0.606 -17.866 9.110 1.00 50.12 93 GLY A N 1
ATOM 662 C CA . GLY A 1 93 ? -0.804 -19.322 9.146 1.00 50.12 93 GLY A CA 1
ATOM 663 C C . GLY A 1 93 ? -0.071 -20.040 10.287 1.00 50.12 93 GLY A C 1
ATOM 664 O O . GLY A 1 93 ? -0.093 -21.263 10.346 1.00 50.12 93 GLY A O 1
ATOM 665 N N . LYS A 1 94 ? 0.626 -19.309 11.169 1.00 42.91 94 LYS A N 1
ATOM 666 C CA . LYS A 1 94 ? 1.424 -19.873 12.280 1.00 42.91 94 LYS A CA 1
ATOM 667 C C . LYS A 1 94 ? 0.898 -19.491 13.669 1.00 42.91 94 LYS A C 1
ATOM 669 O O . LYS A 1 94 ? 1.637 -19.602 14.643 1.00 42.91 94 LYS A O 1
ATOM 674 N N . SER A 1 95 ? -0.349 -19.030 13.754 1.00 47.84 95 SER A N 1
ATOM 675 C CA . SER A 1 95 ? -1.048 -18.759 15.017 1.00 47.84 95 SER A CA 1
ATOM 676 C C . SER A 1 95 ? -2.208 -19.730 15.280 1.00 47.84 95 SER A C 1
ATOM 678 O O . SER A 1 95 ? -3.176 -19.341 15.930 1.00 47.84 95 SER A O 1
ATOM 680 N N . GLU A 1 96 ? -2.119 -20.957 14.760 1.00 40.72 96 GLU A N 1
ATOM 681 C CA . GLU A 1 96 ? -2.931 -22.106 15.194 1.00 40.72 96 GLU A CA 1
ATOM 682 C C . GLU A 1 96 ? -2.072 -23.079 16.008 1.00 40.72 96 GLU A C 1
ATOM 684 O O . GLU A 1 96 ? -0.899 -23.301 15.617 1.00 40.72 96 GLU A O 1
#

Secondary structure (DSSP, 8-state):
-HIIIIIHHHHHHHHHSS-TTTHHHHHHHHHHHHHHHHHHHHHHHHHHHHHHHTT--SSS--HHHHHHHHHHHHHHHHHHHHHHHHHHHHHHSS--

Foldseek 3Di:
DVCVVPVVVVLVVQCVPDDPVCNVVSVVVSVVVVVVVVVVLVVVLVVLCCVQCVVCPDDPDDPVNVVVSNVVSVVVSVVVVVVVVVVVVVVVVPPD

pLDDT: mean 72.75, std 11.83, range [40.72, 88.12]

Radius of gyration: 19.39 Å; chains: 1; bounding box: 39×34×51 Å